Protein AF-A0A935QBJ0-F1 (afdb_monomer_lite)

Radius of gyration: 22.05 Å; chains: 1; bounding box: 58×38×56 Å

Structure (mmCIF, N/CA/C/O backbone):
data_AF-A0A935QBJ0-F1
#
_entry.id   AF-A0A935QBJ0-F1
#
loop_
_atom_site.group_PDB
_atom_site.id
_atom_site.type_symbol
_atom_site.label_atom_id
_atom_site.label_alt_id
_atom_site.label_comp_id
_atom_site.label_asym_id
_atom_site.label_entity_id
_atom_site.label_seq_id
_atom_site.pdbx_PDB_ins_code
_atom_site.Cartn_x
_atom_site.Cartn_y
_atom_site.Cartn_z
_atom_site.occupancy
_atom_site.B_iso_or_equiv
_atom_site.auth_seq_id
_atom_site.auth_comp_id
_atom_site.auth_asym_id
_atom_site.auth_atom_id
_atom_site.pdbx_PDB_model_num
ATOM 1 N N . MET A 1 1 ? -0.629 18.446 -33.552 1.00 61.97 1 MET A N 1
ATOM 2 C CA . MET A 1 1 ? -0.992 17.683 -32.342 1.00 61.97 1 MET A CA 1
ATOM 3 C C . MET A 1 1 ? 0.053 16.589 -32.204 1.00 61.97 1 MET A C 1
ATOM 5 O O . MET A 1 1 ? 0.156 15.766 -33.105 1.00 61.97 1 MET A O 1
ATOM 9 N N . THR A 1 2 ? 0.938 16.678 -31.214 1.00 74.00 2 THR A N 1
ATOM 10 C CA . THR A 1 2 ? 1.960 15.650 -30.964 1.00 74.00 2 THR A CA 1
ATOM 11 C C . THR A 1 2 ? 1.270 14.389 -30.456 1.00 74.00 2 THR A C 1
ATOM 13 O O . THR A 1 2 ? 0.373 14.481 -29.622 1.00 74.00 2 THR A O 1
ATOM 16 N N . ARG A 1 3 ? 1.639 13.232 -31.008 1.00 79.94 3 ARG A N 1
ATOM 17 C CA . ARG A 1 3 ? 1.127 11.925 -30.585 1.00 79.94 3 ARG A CA 1
ATOM 18 C C . ARG A 1 3 ? 1.484 11.695 -29.113 1.00 79.94 3 ARG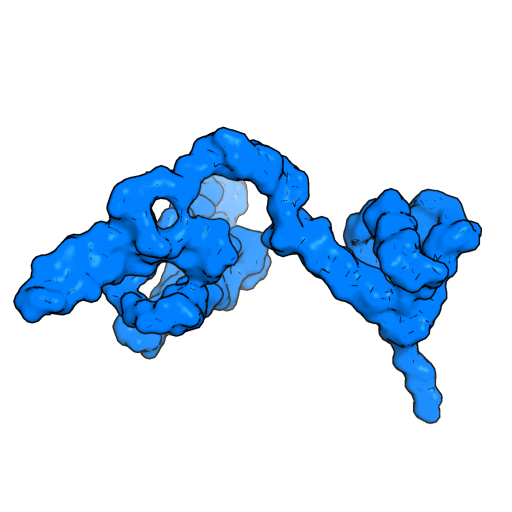 A C 1
ATOM 20 O O . ARG A 1 3 ? 2.615 11.965 -28.721 1.00 79.94 3 ARG A O 1
ATOM 27 N N . ASP A 1 4 ? 0.514 11.239 -28.328 1.00 90.25 4 ASP A N 1
ATOM 28 C CA . ASP A 1 4 ? 0.698 10.920 -26.914 1.00 90.25 4 ASP A CA 1
ATOM 29 C C . ASP A 1 4 ? 1.482 9.596 -26.782 1.00 90.25 4 ASP A C 1
ATOM 31 O O . ASP A 1 4 ? 1.014 8.569 -27.288 1.00 90.25 4 ASP A O 1
ATOM 35 N N . PRO A 1 5 ? 2.667 9.608 -26.142 1.00 88.50 5 PRO A N 1
ATOM 36 C CA . PRO A 1 5 ? 3.535 8.438 -26.042 1.00 88.50 5 PRO A CA 1
ATOM 37 C C . PRO A 1 5 ? 2.953 7.314 -25.174 1.00 88.50 5 PRO A C 1
ATOM 39 O O . PRO A 1 5 ? 3.406 6.176 -25.263 1.00 88.50 5 PRO A O 1
ATOM 42 N N . SER A 1 6 ? 1.928 7.579 -24.360 1.00 91.69 6 SER A N 1
ATOM 43 C CA . SER A 1 6 ? 1.257 6.545 -23.561 1.00 91.69 6 SER A CA 1
ATOM 44 C C . SER A 1 6 ? 0.584 5.465 -24.426 1.00 91.69 6 SER A C 1
ATOM 46 O O . SER A 1 6 ? 0.437 4.320 -23.997 1.00 91.69 6 SER A O 1
ATOM 48 N N . PHE A 1 7 ? 0.252 5.790 -25.679 1.00 93.62 7 PHE A N 1
ATOM 49 C CA . PHE A 1 7 ? -0.314 4.856 -26.656 1.00 93.62 7 PHE A CA 1
ATOM 50 C C . PHE A 1 7 ? 0.743 4.159 -27.521 1.00 93.62 7 PHE A C 1
ATOM 52 O O . PHE A 1 7 ? 0.391 3.390 -28.420 1.00 93.62 7 PHE A O 1
ATOM 59 N N . ASP A 1 8 ? 2.031 4.415 -27.292 1.00 94.88 8 ASP A N 1
ATOM 60 C CA . ASP A 1 8 ? 3.086 3.756 -28.049 1.00 94.88 8 ASP A CA 1
ATOM 61 C C . ASP A 1 8 ? 3.207 2.291 -27.641 1.00 94.88 8 ASP A C 1
ATOM 63 O O . ASP A 1 8 ? 3.200 1.943 -26.462 1.00 94.88 8 ASP A O 1
ATOM 67 N N . VAL A 1 9 ? 3.274 1.420 -28.649 1.00 95.94 9 VAL A N 1
ATOM 68 C CA . VAL A 1 9 ? 3.371 -0.027 -28.459 1.00 95.94 9 VAL A CA 1
ATOM 69 C C . VAL A 1 9 ? 4.806 -0.380 -28.099 1.00 95.94 9 VAL A C 1
ATOM 71 O O . VAL A 1 9 ? 5.739 -0.054 -28.836 1.00 95.94 9 VAL A O 1
ATOM 74 N N . VAL A 1 10 ? 4.975 -1.090 -26.990 1.00 95.44 10 VAL A N 1
ATOM 75 C CA . VAL A 1 10 ? 6.262 -1.640 -26.575 1.00 95.44 10 VAL A CA 1
ATOM 76 C C . VAL A 1 10 ? 6.400 -3.023 -27.192 1.00 95.44 10 VAL A C 1
ATOM 78 O O . VAL A 1 10 ? 5.588 -3.908 -26.933 1.00 95.44 10 VAL A O 1
ATOM 81 N N . ALA A 1 11 ? 7.436 -3.217 -28.009 1.00 94.94 11 ALA A N 1
ATOM 82 C CA . ALA A 1 11 ? 7.649 -4.428 -28.802 1.00 94.94 11 ALA A CA 1
ATOM 83 C C . ALA A 1 11 ? 8.136 -5.633 -27.963 1.00 94.94 11 ALA A C 1
ATOM 85 O O . ALA A 1 11 ? 9.205 -6.192 -28.210 1.00 94.94 11 ALA A O 1
ATOM 86 N N . VAL A 1 12 ? 7.356 -6.035 -26.956 1.00 95.12 12 VAL A N 1
ATOM 87 C CA . VAL A 1 12 ? 7.657 -7.119 -26.002 1.00 95.12 12 VAL A CA 1
ATOM 88 C C . VAL A 1 12 ? 8.017 -8.428 -26.709 1.00 95.12 12 VAL A C 1
ATOM 90 O O . VAL A 1 12 ? 8.884 -9.163 -26.241 1.00 95.12 12 VAL A O 1
ATOM 93 N N . THR A 1 13 ? 7.375 -8.726 -27.841 1.00 94.56 13 THR A N 1
ATOM 94 C CA . THR A 1 13 ? 7.630 -9.951 -28.613 1.00 94.56 13 THR A CA 1
ATOM 95 C C . THR A 1 13 ? 8.950 -9.919 -29.380 1.00 94.56 13 THR A C 1
ATOM 97 O O . THR A 1 13 ? 9.567 -10.963 -29.577 1.00 94.56 13 THR A O 1
ATOM 100 N N . ALA A 1 14 ? 9.367 -8.743 -29.851 1.00 94.69 14 ALA A N 1
ATOM 101 C CA . ALA A 1 14 ? 10.542 -8.602 -30.708 1.00 94.69 14 ALA A CA 1
ATOM 102 C C . ALA A 1 14 ? 11.847 -8.443 -29.916 1.00 94.69 14 ALA A C 1
ATOM 104 O O . ALA A 1 14 ? 12.922 -8.710 -30.450 1.00 94.69 14 ALA A O 1
ATOM 105 N N . LEU A 1 15 ? 11.757 -7.986 -28.665 1.00 95.00 15 LEU A N 1
ATOM 106 C CA . LEU A 1 15 ? 12.908 -7.741 -27.806 1.00 95.00 15 LEU A CA 1
ATOM 107 C C . LEU A 1 15 ? 13.317 -9.003 -27.034 1.00 95.00 15 LEU A C 1
ATOM 109 O O . LEU A 1 15 ? 12.482 -9.731 -26.484 1.00 95.00 15 LEU A O 1
ATOM 113 N N . ASP A 1 16 ? 14.628 -9.227 -26.944 1.00 97.00 16 ASP A N 1
ATOM 114 C CA . ASP A 1 16 ? 15.181 -10.145 -25.950 1.00 97.00 16 ASP A CA 1
ATOM 115 C C . ASP A 1 16 ? 15.005 -9.589 -24.522 1.00 97.00 16 ASP A C 1
ATOM 117 O O . ASP A 1 16 ? 14.622 -8.435 -24.321 1.00 97.00 16 ASP A O 1
ATOM 121 N N . ASP A 1 17 ? 15.253 -10.419 -23.508 1.00 97.12 17 ASP A N 1
ATOM 122 C CA . ASP A 1 17 ? 15.001 -10.076 -22.102 1.00 97.12 17 ASP A CA 1
ATOM 123 C C . ASP A 1 17 ? 15.790 -8.849 -21.638 1.00 97.12 17 ASP A C 1
ATOM 125 O O . ASP A 1 17 ? 15.261 -8.015 -20.903 1.00 97.12 17 ASP A O 1
ATOM 129 N N . ALA A 1 18 ? 17.049 -8.725 -22.064 1.00 96.75 18 ALA A N 1
ATOM 130 C CA . ALA A 1 18 ? 17.915 -7.633 -21.642 1.00 96.75 18 ALA A CA 1
ATOM 131 C C . ALA A 1 18 ? 17.468 -6.307 -22.269 1.00 96.75 18 ALA A C 1
ATOM 133 O O . ALA A 1 18 ? 17.350 -5.297 -21.568 1.00 96.75 18 ALA A O 1
ATOM 134 N N . ALA A 1 19 ? 17.167 -6.317 -23.568 1.00 96.81 19 ALA A N 1
ATOM 135 C CA . ALA A 1 19 ? 16.657 -5.162 -24.289 1.00 96.81 19 ALA A CA 1
ATOM 136 C C . ALA A 1 19 ? 15.266 -4.753 -23.789 1.00 96.81 19 ALA A C 1
ATOM 138 O O . ALA A 1 19 ? 15.004 -3.562 -23.619 1.00 96.81 19 ALA A O 1
ATOM 139 N N . LEU A 1 20 ? 14.398 -5.723 -23.483 1.00 97.12 20 LEU A N 1
ATOM 140 C CA . LEU A 1 20 ? 13.072 -5.475 -22.925 1.00 97.12 20 LEU A CA 1
ATOM 141 C C . LEU A 1 20 ? 13.160 -4.810 -21.549 1.00 97.12 20 LEU A C 1
ATOM 143 O O . LEU A 1 20 ? 12.541 -3.773 -21.335 1.00 97.12 20 LEU A O 1
ATOM 147 N N . VAL A 1 21 ? 13.973 -5.344 -20.634 1.00 96.69 21 VAL A N 1
ATOM 148 C CA . VAL A 1 21 ? 14.185 -4.720 -19.315 1.00 96.69 21 VAL A CA 1
ATOM 149 C C . VAL A 1 21 ? 14.786 -3.320 -19.457 1.00 96.69 21 VAL A C 1
ATOM 151 O O . VAL A 1 21 ? 14.391 -2.409 -18.731 1.00 96.69 21 VAL A O 1
ATOM 154 N N . GLY A 1 22 ? 15.710 -3.117 -20.400 1.00 96.69 22 GLY A N 1
ATOM 155 C CA . GLY A 1 22 ? 16.252 -1.794 -20.714 1.00 96.69 22 GLY A CA 1
ATOM 156 C C . GLY A 1 22 ? 15.172 -0.805 -21.166 1.00 96.69 22 GLY A C 1
ATOM 157 O O . GLY A 1 22 ? 15.110 0.309 -20.647 1.00 96.69 22 GLY A O 1
ATOM 158 N N . ALA A 1 23 ? 14.291 -1.226 -22.077 1.00 94.88 23 ALA A N 1
ATOM 159 C CA . ALA A 1 23 ? 13.180 -0.415 -22.571 1.00 94.88 23 ALA A CA 1
ATOM 160 C C . ALA A 1 23 ? 12.170 -0.077 -21.463 1.00 94.88 23 ALA A C 1
ATOM 162 O O . ALA A 1 23 ? 11.766 1.074 -21.333 1.00 94.88 23 ALA A O 1
ATOM 163 N N . LEU A 1 24 ? 11.813 -1.048 -20.618 1.00 96.38 24 LEU A N 1
ATOM 164 C CA . LEU A 1 24 ? 10.920 -0.839 -19.473 1.00 96.38 24 LEU A CA 1
ATOM 165 C C . LEU A 1 24 ? 11.505 0.181 -18.484 1.00 96.38 24 LEU A C 1
ATOM 167 O O . LEU A 1 24 ? 10.830 1.134 -18.092 1.00 96.38 24 LEU A O 1
ATOM 171 N N . ARG A 1 25 ? 12.793 0.045 -18.145 1.00 96.06 25 ARG A N 1
ATOM 172 C CA . ARG A 1 25 ? 13.492 0.970 -17.238 1.00 96.06 25 ARG A CA 1
ATOM 173 C C . ARG A 1 25 ? 13.608 2.385 -17.788 1.00 96.06 25 ARG A C 1
ATOM 175 O O . ARG A 1 25 ? 13.563 3.328 -17.004 1.00 96.06 25 ARG A O 1
ATOM 182 N N . ALA A 1 26 ? 13.732 2.551 -19.105 1.00 95.25 26 ALA A N 1
ATOM 183 C CA . ALA A 1 26 ? 13.732 3.875 -19.731 1.00 95.25 26 ALA A CA 1
ATOM 184 C C . ALA A 1 26 ? 12.423 4.648 -19.471 1.00 95.25 26 ALA A C 1
ATOM 186 O O . ALA A 1 26 ? 12.422 5.876 -19.499 1.00 95.25 26 ALA A O 1
ATOM 187 N N . HIS A 1 27 ? 11.340 3.934 -19.152 1.00 94.38 27 HIS A N 1
ATOM 188 C CA . HIS A 1 27 ? 10.048 4.485 -18.748 1.00 94.38 27 HIS A CA 1
ATOM 189 C C . HIS A 1 27 ? 9.764 4.345 -17.241 1.00 94.38 27 HIS A C 1
ATOM 191 O O . HIS A 1 27 ? 8.614 4.459 -16.828 1.00 94.38 27 HIS A O 1
ATOM 197 N N . ALA A 1 28 ? 10.796 4.104 -16.423 1.00 95.19 28 ALA A N 1
ATOM 198 C CA . ALA A 1 28 ? 10.700 3.909 -14.973 1.00 95.19 28 ALA A CA 1
ATOM 199 C C . ALA A 1 28 ? 9.804 2.735 -14.528 1.00 95.19 28 ALA A C 1
ATOM 201 O O . ALA A 1 28 ? 9.346 2.710 -13.389 1.00 95.19 28 ALA A O 1
ATOM 202 N N . LEU A 1 29 ? 9.595 1.744 -15.399 1.00 96.00 29 LEU A N 1
ATOM 203 C CA . LEU A 1 29 ? 8.861 0.526 -15.062 1.00 96.00 29 LEU A CA 1
ATOM 204 C C . LEU A 1 29 ? 9.791 -0.509 -14.420 1.00 96.00 29 LEU A C 1
ATOM 206 O O . LEU A 1 29 ? 10.969 -0.627 -14.779 1.00 96.00 29 LEU A O 1
ATOM 210 N N . THR A 1 30 ? 9.245 -1.279 -13.483 1.00 95.50 30 THR A N 1
ATOM 211 C CA . THR A 1 30 ? 9.970 -2.277 -12.680 1.00 95.50 30 THR A CA 1
ATOM 212 C C . THR A 1 30 ? 9.620 -3.727 -13.015 1.00 95.50 30 THR A C 1
ATOM 214 O O . THR A 1 30 ? 10.283 -4.635 -12.510 1.00 95.50 30 THR A O 1
ATOM 217 N N . LEU A 1 31 ? 8.642 -3.949 -13.901 1.00 95.44 31 LEU A N 1
ATOM 218 C CA . LEU A 1 31 ? 8.288 -5.259 -14.453 1.00 95.44 31 LEU A CA 1
ATOM 219 C C . LEU A 1 31 ? 9.525 -6.044 -14.909 1.00 95.44 31 LEU A C 1
ATOM 221 O O . LEU A 1 31 ? 10.379 -5.558 -15.658 1.00 95.44 31 LEU A O 1
ATOM 225 N N . SER A 1 32 ? 9.578 -7.314 -14.520 1.00 95.94 32 SER A N 1
ATOM 226 C CA . SER A 1 32 ? 10.499 -8.276 -15.120 1.00 95.94 32 SER A CA 1
ATOM 227 C C . SER A 1 32 ? 10.110 -8.582 -16.572 1.00 95.94 32 SER A C 1
ATOM 229 O O . SER A 1 32 ? 8.951 -8.441 -16.971 1.00 95.94 32 SER A O 1
ATOM 231 N N . ALA A 1 33 ? 11.061 -9.081 -17.372 1.00 96.81 33 ALA A N 1
ATOM 232 C CA . ALA A 1 33 ? 10.777 -9.530 -18.740 1.00 96.81 33 ALA A CA 1
ATOM 233 C C . ALA A 1 33 ? 9.654 -10.585 -18.779 1.00 96.81 33 ALA A C 1
ATOM 235 O O . ALA A 1 33 ? 8.793 -10.554 -19.658 1.00 96.81 33 ALA A O 1
ATOM 236 N N . THR A 1 34 ? 9.624 -11.488 -17.795 1.00 96.88 34 THR A N 1
ATOM 237 C CA . THR A 1 34 ? 8.578 -12.507 -17.649 1.00 96.88 34 THR A CA 1
ATOM 238 C C . THR A 1 34 ? 7.207 -11.890 -17.381 1.00 96.88 34 THR A C 1
ATOM 240 O O . THR A 1 34 ? 6.234 -12.286 -18.019 1.00 96.88 34 THR A O 1
ATOM 243 N N . GLU A 1 35 ? 7.109 -10.910 -16.477 1.00 96.81 35 GLU A N 1
ATOM 244 C CA . GLU A 1 35 ? 5.842 -10.223 -16.200 1.00 96.81 35 GLU A CA 1
ATOM 245 C C . GLU A 1 35 ? 5.362 -9.436 -17.429 1.00 96.81 35 GLU A C 1
ATOM 247 O O . GLU A 1 35 ? 4.204 -9.571 -17.817 1.00 96.81 35 GLU A O 1
ATOM 252 N N . ALA A 1 36 ? 6.244 -8.712 -18.124 1.00 97.31 36 ALA A N 1
ATOM 253 C CA . ALA A 1 36 ? 5.886 -7.989 -19.348 1.00 97.31 36 ALA A CA 1
ATOM 254 C C . ALA A 1 36 ? 5.396 -8.923 -20.473 1.00 97.31 36 ALA A C 1
ATOM 256 O O . ALA A 1 36 ? 4.409 -8.627 -21.151 1.00 97.31 36 ALA A O 1
ATOM 257 N N . ARG A 1 37 ? 6.023 -10.095 -20.647 1.00 97.56 37 ARG A N 1
ATOM 258 C CA . ARG A 1 37 ? 5.530 -11.119 -21.586 1.00 97.56 37 ARG A CA 1
ATOM 259 C C . ARG A 1 37 ? 4.196 -11.702 -21.158 1.00 97.56 37 ARG A C 1
ATOM 261 O O . ARG A 1 37 ? 3.327 -11.913 -21.998 1.00 97.56 37 ARG A O 1
ATOM 268 N N . ARG A 1 38 ? 3.987 -11.888 -19.855 1.00 97.38 38 ARG A N 1
ATOM 269 C CA . ARG A 1 38 ? 2.698 -12.337 -19.336 1.00 97.38 38 ARG A CA 1
ATOM 270 C C . ARG A 1 38 ? 1.586 -11.329 -19.627 1.00 97.38 38 ARG A C 1
ATOM 272 O O . ARG A 1 38 ? 0.491 -11.751 -19.984 1.00 97.38 38 ARG A O 1
ATOM 279 N N . VAL A 1 39 ? 1.861 -10.028 -19.522 1.00 97.56 39 VAL A N 1
ATOM 280 C CA . VAL A 1 39 ? 0.921 -8.967 -19.924 1.00 97.56 39 VAL A CA 1
ATOM 281 C C . VAL A 1 39 ? 0.560 -9.101 -21.402 1.00 97.56 39 VAL A C 1
ATOM 283 O O . VAL A 1 39 ? -0.618 -9.161 -21.748 1.00 97.56 39 VAL A O 1
ATOM 286 N N . ARG A 1 40 ? 1.565 -9.231 -22.272 1.00 97.12 40 ARG A N 1
ATOM 287 C CA . ARG A 1 40 ? 1.368 -9.461 -23.709 1.00 97.12 40 ARG A CA 1
ATOM 288 C C . ARG A 1 40 ? 0.499 -10.692 -23.985 1.00 97.12 40 ARG A C 1
ATOM 290 O O . ARG A 1 40 ? -0.402 -10.625 -24.818 1.00 97.12 40 ARG A O 1
ATOM 297 N N . ASP A 1 41 ? 0.734 -11.801 -23.288 1.00 97.50 41 ASP A N 1
ATOM 298 C CA . ASP A 1 41 ? -0.054 -13.030 -23.449 1.00 97.50 41 ASP A CA 1
ATOM 299 C C . ASP A 1 41 ? -1.516 -12.845 -23.026 1.00 97.50 41 ASP A C 1
ATOM 301 O O . ASP A 1 41 ? -2.413 -13.349 -23.697 1.00 97.50 41 ASP A O 1
ATOM 305 N N . LEU A 1 42 ? -1.767 -12.100 -21.943 1.00 97.62 42 LEU A N 1
ATOM 306 C CA . LEU A 1 42 ? -3.121 -11.772 -21.486 1.00 97.62 42 LEU A CA 1
ATOM 307 C C . LEU A 1 42 ? -3.871 -10.883 -22.487 1.00 97.62 42 LEU A C 1
ATOM 309 O O . LEU A 1 42 ? -5.075 -11.047 -22.666 1.00 97.62 42 LEU A O 1
ATOM 313 N N . LEU A 1 43 ? -3.167 -9.958 -23.141 1.00 97.31 43 LEU A N 1
ATOM 314 C CA . LEU A 1 43 ? -3.745 -9.042 -24.128 1.00 97.31 43 LEU A CA 1
ATOM 315 C C . LEU A 1 43 ? -3.843 -9.651 -25.535 1.00 97.31 43 LEU A C 1
ATOM 317 O O . LEU A 1 43 ? -4.565 -9.126 -26.381 1.00 97.31 43 LEU A O 1
ATOM 321 N N . GLY A 1 44 ? -3.094 -10.720 -25.816 1.00 97.56 44 GLY A N 1
ATOM 322 C CA . GLY A 1 44 ? -2.991 -11.329 -27.146 1.00 97.56 44 GLY A CA 1
ATOM 323 C C . GLY A 1 44 ? -2.224 -10.481 -28.171 1.00 97.56 44 GLY A C 1
ATOM 324 O O . GLY A 1 44 ? -2.192 -10.827 -29.351 1.00 97.56 44 GLY A O 1
ATOM 325 N N . ARG A 1 45 ? -1.603 -9.379 -27.740 1.00 97.62 45 ARG A N 1
ATOM 326 C CA . ARG A 1 45 ? -0.802 -8.458 -28.559 1.00 97.62 45 ARG A CA 1
ATOM 327 C C . ARG A 1 45 ? 0.248 -7.758 -27.707 1.00 97.62 45 ARG A C 1
ATOM 329 O O . ARG A 1 45 ? 0.143 -7.743 -26.483 1.00 97.62 45 ARG A O 1
ATOM 336 N N . ASP A 1 46 ? 1.223 -7.141 -28.366 1.00 97.88 46 ASP A N 1
ATOM 337 C CA . ASP A 1 46 ? 2.171 -6.271 -27.677 1.00 97.88 46 ASP A CA 1
ATOM 338 C C . ASP A 1 46 ? 1.417 -5.098 -26.994 1.00 97.88 46 ASP A C 1
ATOM 340 O O . ASP A 1 46 ? 0.507 -4.505 -27.599 1.00 97.88 46 ASP A O 1
ATOM 344 N N . PRO A 1 47 ? 1.727 -4.811 -25.715 1.00 97.81 47 PRO A N 1
ATOM 345 C CA . PRO A 1 47 ? 1.033 -3.798 -24.928 1.00 97.81 47 PRO A CA 1
ATOM 346 C C . PRO A 1 47 ? 1.475 -2.381 -25.298 1.00 97.81 47 PRO A C 1
ATOM 348 O O . PRO A 1 47 ? 2.598 -2.155 -25.757 1.00 97.81 47 PRO A O 1
ATOM 351 N N . THR A 1 48 ? 0.607 -1.406 -25.046 1.00 97.50 48 THR A N 1
ATOM 352 C CA . THR A 1 48 ? 1.010 0.003 -25.027 1.00 97.50 48 THR A CA 1
ATOM 353 C C . THR A 1 48 ? 1.788 0.331 -23.755 1.00 97.50 48 THR A C 1
ATOM 355 O O . THR A 1 48 ? 1.741 -0.407 -22.765 1.00 97.50 48 THR A O 1
ATOM 358 N N . LEU A 1 49 ? 2.487 1.465 -23.756 1.00 96.81 49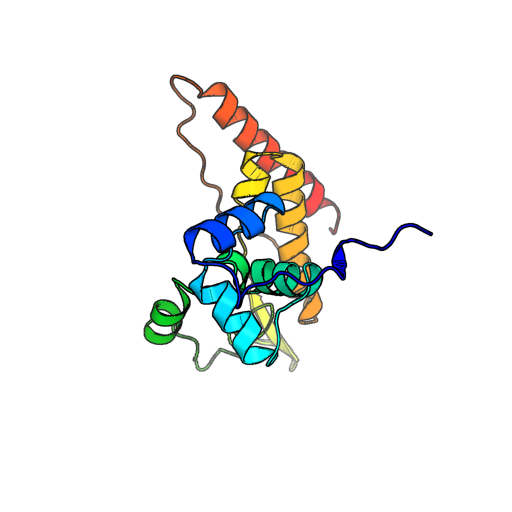 LEU A N 1
ATOM 359 C CA . LEU A 1 49 ? 3.157 1.968 -22.565 1.00 96.81 49 LEU A CA 1
ATOM 360 C C . LEU A 1 49 ? 2.169 2.156 -21.403 1.00 96.81 49 LEU A C 1
ATOM 362 O O . LEU A 1 49 ? 2.449 1.692 -20.303 1.00 96.81 49 LEU A O 1
ATOM 366 N N . ALA A 1 50 ? 0.995 2.748 -21.651 1.00 96.88 50 ALA A N 1
ATOM 367 C CA . ALA A 1 50 ? -0.047 2.920 -20.636 1.00 96.88 50 ALA A CA 1
ATOM 368 C C . ALA A 1 50 ? -0.496 1.586 -20.027 1.00 96.88 50 ALA A C 1
ATOM 370 O O . ALA A 1 50 ? -0.620 1.468 -18.810 1.00 96.88 50 ALA A O 1
ATOM 371 N N . GLU A 1 51 ? -0.715 0.568 -20.861 1.00 97.81 51 GLU A N 1
ATOM 372 C CA . GLU A 1 51 ? -1.100 -0.766 -20.396 1.00 97.81 51 GLU A CA 1
ATOM 373 C C . GLU A 1 51 ? -0.005 -1.373 -19.516 1.00 97.81 51 GLU A C 1
ATOM 375 O O . GLU A 1 51 ? -0.298 -1.864 -18.427 1.00 97.81 51 GLU A O 1
ATOM 380 N N . LEU A 1 52 ? 1.262 -1.280 -19.930 1.00 97.44 52 LEU A N 1
ATOM 381 C CA . LEU A 1 52 ? 2.384 -1.745 -19.114 1.00 97.44 52 LEU A CA 1
ATOM 382 C C . LEU A 1 52 ? 2.500 -0.987 -17.791 1.00 97.44 52 LEU A C 1
ATOM 384 O O . LEU A 1 52 ? 2.748 -1.624 -16.775 1.00 97.44 52 LEU A O 1
ATOM 388 N N . THR A 1 53 ? 2.283 0.329 -17.769 1.00 96.75 53 THR A N 1
ATOM 389 C CA . THR A 1 53 ? 2.294 1.126 -16.531 1.00 96.75 53 THR A CA 1
ATOM 390 C C . THR A 1 53 ? 1.195 0.692 -15.560 1.00 96.75 53 THR A C 1
ATOM 392 O O . THR A 1 53 ? 1.442 0.575 -14.356 1.00 96.75 53 THR A O 1
ATOM 395 N N . LEU A 1 54 ? -0.010 0.407 -16.066 1.00 96.75 54 LEU A N 1
ATOM 396 C CA . LEU A 1 54 ? -1.106 -0.113 -15.244 1.00 96.75 54 LEU A CA 1
ATOM 397 C C . LEU A 1 54 ? -0.733 -1.465 -14.630 1.00 96.75 54 LEU A C 1
ATOM 399 O O . LEU A 1 54 ? -0.886 -1.657 -13.425 1.00 96.75 54 LEU A O 1
ATOM 403 N N . PHE A 1 55 ? -0.202 -2.389 -15.435 1.00 96.88 55 PHE A N 1
ATOM 404 C CA . PHE A 1 55 ? 0.225 -3.695 -14.936 1.00 96.88 55 PHE A CA 1
ATOM 405 C C . PHE A 1 55 ? 1.417 -3.607 -13.975 1.00 96.88 55 PHE A C 1
ATOM 407 O O . PHE A 1 55 ? 1.404 -4.305 -12.967 1.00 96.88 55 PHE A O 1
ATOM 414 N N . ASP A 1 56 ? 2.401 -2.742 -14.228 1.00 96.62 56 ASP A N 1
ATOM 415 C CA . ASP A 1 56 ? 3.545 -2.501 -13.334 1.00 96.62 56 ASP A CA 1
ATOM 416 C C . ASP A 1 56 ? 3.080 -2.066 -11.940 1.00 96.62 56 ASP A C 1
ATOM 418 O O . ASP A 1 56 ? 3.488 -2.644 -10.933 1.00 96.62 56 ASP A O 1
ATOM 422 N N . THR A 1 57 ? 2.131 -1.129 -11.891 1.00 94.62 57 THR A N 1
ATOM 423 C CA . THR A 1 57 ? 1.548 -0.650 -10.631 1.00 94.62 57 THR A CA 1
ATOM 424 C C . THR A 1 57 ? 0.770 -1.763 -9.927 1.00 94.62 57 THR A C 1
ATOM 426 O O . THR A 1 57 ? 1.022 -2.067 -8.760 1.00 94.62 57 THR A O 1
ATOM 429 N N . MET A 1 58 ? -0.147 -2.423 -10.642 1.00 95.31 58 MET A N 1
ATOM 430 C CA . MET A 1 58 ? -1.049 -3.426 -10.063 1.00 95.31 58 MET A CA 1
ATOM 431 C C . MET A 1 58 ? -0.338 -4.721 -9.650 1.00 95.31 58 MET A C 1
ATOM 433 O O . MET A 1 58 ? -0.797 -5.410 -8.740 1.00 95.31 58 MET A O 1
ATOM 437 N N . TRP A 1 59 ? 0.764 -5.085 -10.310 1.00 95.50 59 TRP A N 1
ATOM 438 C CA . TRP A 1 59 ? 1.556 -6.285 -10.000 1.00 95.50 59 TRP A CA 1
ATOM 439 C C . TRP A 1 59 ? 2.786 -5.993 -9.136 1.00 95.50 59 TRP A C 1
ATOM 441 O O . TRP A 1 59 ? 3.591 -6.894 -8.860 1.00 95.50 59 TRP A O 1
ATOM 451 N N . SER A 1 60 ? 2.930 -4.754 -8.667 1.00 93.19 60 SER A N 1
ATOM 452 C CA . SER A 1 60 ? 3.895 -4.406 -7.630 1.00 93.19 60 SER A CA 1
ATOM 453 C C . SER A 1 60 ? 3.664 -5.244 -6.366 1.00 93.19 60 SER A C 1
ATOM 455 O O . SER A 1 60 ? 2.563 -5.745 -6.115 1.00 93.19 60 SER A O 1
ATOM 457 N N . GLU A 1 61 ? 4.705 -5.419 -5.548 1.00 92.19 61 GLU A N 1
ATOM 458 C CA . GLU A 1 61 ? 4.570 -6.139 -4.271 1.00 92.19 61 GLU A CA 1
ATOM 459 C C . GLU A 1 61 ? 3.532 -5.471 -3.361 1.00 92.19 61 GLU A C 1
ATOM 461 O O . GLU A 1 61 ? 2.722 -6.160 -2.750 1.00 92.19 61 GLU A O 1
ATOM 466 N N . HIS A 1 62 ? 3.523 -4.135 -3.346 1.00 89.94 62 HIS A N 1
ATOM 467 C CA . HIS A 1 62 ? 2.623 -3.319 -2.539 1.00 89.94 62 HIS A CA 1
ATOM 468 C C . HIS A 1 62 ? 1.142 -3.602 -2.831 1.00 89.94 62 HIS A C 1
ATOM 470 O O . HIS A 1 62 ? 0.343 -3.679 -1.907 1.00 89.94 62 HIS A O 1
ATOM 476 N N . CYS A 1 63 ? 0.769 -3.784 -4.102 1.00 90.00 63 CYS A N 1
ATOM 477 C CA . CYS A 1 63 ? -0.626 -4.023 -4.482 1.00 90.00 63 CYS A CA 1
ATOM 478 C C . CYS A 1 63 ? -0.998 -5.509 -4.539 1.00 90.00 63 CYS A C 1
ATOM 480 O O . CYS A 1 63 ? -2.131 -5.880 -4.248 1.00 90.00 63 CYS A O 1
ATOM 482 N N . SER A 1 64 ? -0.070 -6.376 -4.950 1.00 92.19 64 SER A N 1
ATOM 483 C CA . SER A 1 64 ? -0.387 -7.779 -5.252 1.00 92.19 64 SER A CA 1
ATOM 484 C C . SER A 1 64 ? -0.088 -8.752 -4.116 1.00 92.19 64 SER A C 1
ATOM 486 O O . SER A 1 64 ? -0.575 -9.889 -4.155 1.00 92.19 64 SER A O 1
ATOM 488 N N . TYR A 1 65 ? 0.726 -8.340 -3.135 1.00 92.25 65 TYR A N 1
ATOM 489 C CA . TYR A 1 65 ? 1.203 -9.192 -2.045 1.00 92.25 65 TYR A CA 1
ATOM 490 C C . TYR A 1 65 ? 1.855 -10.482 -2.571 1.00 92.25 65 TYR A C 1
ATOM 492 O O . TYR A 1 65 ? 1.749 -11.538 -1.952 1.00 92.25 65 TYR A O 1
ATOM 500 N N . LYS A 1 66 ? 2.478 -10.456 -3.757 1.00 91.31 66 LYS A N 1
ATOM 501 C CA . LYS A 1 66 ? 2.902 -11.677 -4.465 1.00 91.31 66 LYS A CA 1
ATOM 502 C C . LYS A 1 66 ? 3.879 -12.545 -3.666 1.00 91.31 66 LYS A C 1
ATOM 504 O O . LYS A 1 66 ? 3.841 -13.765 -3.821 1.00 91.31 66 LYS A O 1
ATOM 509 N N . SER A 1 67 ? 4.688 -11.962 -2.779 1.00 93.56 67 SER A N 1
ATOM 510 C CA . SER A 1 67 ? 5.564 -12.726 -1.881 1.00 93.56 67 SER A CA 1
ATOM 511 C C . SER A 1 67 ? 4.854 -13.254 -0.627 1.00 93.56 67 SER A C 1
ATOM 513 O O . SER A 1 67 ? 5.140 -14.362 -0.176 1.00 93.56 67 SER A O 1
ATOM 515 N N . SER A 1 68 ? 3.913 -12.491 -0.067 1.00 93.75 68 SER A N 1
ATOM 516 C CA . SER A 1 68 ? 3.299 -12.768 1.240 1.00 93.75 68 SER A CA 1
ATOM 517 C C . SER A 1 68 ? 1.961 -13.506 1.151 1.00 93.75 68 SER A C 1
ATOM 519 O O . SER A 1 68 ? 1.606 -14.254 2.062 1.00 93.75 68 SER A O 1
ATOM 521 N N . ARG A 1 69 ? 1.235 -13.371 0.039 1.00 93.25 69 ARG A N 1
ATOM 522 C CA . ARG A 1 69 ? -0.089 -13.963 -0.192 1.00 93.25 69 ARG A CA 1
ATOM 523 C C . ARG A 1 69 ? -0.137 -15.479 0.037 1.00 93.25 69 ARG A C 1
ATOM 525 O O . ARG A 1 69 ? -1.109 -15.911 0.657 1.00 93.25 69 ARG A O 1
ATOM 532 N N . PRO A 1 70 ? 0.835 -16.303 -0.415 1.00 95.06 70 PRO A N 1
ATOM 533 C CA . PRO A 1 70 ? 0.815 -17.740 -0.130 1.00 95.06 70 PRO A CA 1
ATOM 534 C C . PRO A 1 70 ? 0.844 -18.030 1.375 1.00 95.06 70 PRO A C 1
ATOM 536 O O . PRO A 1 70 ? -0.012 -18.756 1.873 1.00 95.06 70 PRO A O 1
ATOM 539 N N . THR A 1 71 ? 1.758 -17.381 2.101 1.00 95.56 71 THR A N 1
ATOM 540 C CA . THR A 1 71 ? 1.914 -17.512 3.555 1.00 95.56 71 THR A CA 1
ATOM 541 C C . THR A 1 71 ? 0.667 -17.042 4.299 1.00 95.56 71 THR A C 1
ATOM 543 O O . THR A 1 71 ? 0.173 -17.736 5.182 1.00 95.56 71 THR A O 1
ATOM 546 N N . LEU A 1 72 ? 0.112 -15.885 3.930 1.00 92.81 72 LEU A N 1
ATOM 547 C CA . LEU A 1 72 ? -1.103 -15.362 4.556 1.00 92.81 72 LEU A CA 1
ATOM 548 C C . LEU A 1 72 ? -2.288 -16.304 4.338 1.00 92.81 72 LEU A C 1
ATOM 550 O O . LEU A 1 72 ? -3.031 -16.576 5.271 1.00 92.81 72 LEU A O 1
ATOM 554 N N . LYS A 1 73 ? -2.438 -16.864 3.135 1.00 91.19 73 LYS A N 1
ATOM 555 C CA . LYS A 1 73 ? -3.505 -17.828 2.846 1.00 91.19 73 LYS A CA 1
ATOM 556 C C . LYS A 1 73 ? -3.383 -19.108 3.679 1.00 91.19 73 LYS A C 1
ATOM 558 O O . LYS A 1 73 ? -4.402 -19.702 4.014 1.00 91.19 73 LYS A O 1
ATOM 563 N N . GLU A 1 74 ? -2.160 -19.547 3.958 1.00 94.19 74 GLU A N 1
ATOM 564 C CA . GLU A 1 74 ? -1.904 -20.771 4.718 1.00 94.19 74 GLU A CA 1
ATOM 565 C C . GLU A 1 74 ? -2.080 -20.570 6.229 1.00 94.19 74 GLU A C 1
ATOM 567 O O . GLU A 1 74 ? -2.661 -21.426 6.894 1.00 94.19 74 GLU A O 1
ATOM 572 N N . PHE A 1 75 ? -1.608 -19.443 6.770 1.00 94.56 75 PHE A N 1
ATOM 573 C CA . PHE A 1 75 ? -1.440 -19.284 8.217 1.00 94.56 75 PHE A CA 1
ATOM 574 C C . PHE A 1 75 ? -2.321 -18.215 8.866 1.00 94.56 75 PHE A C 1
ATOM 576 O O . PHE A 1 75 ? -2.436 -18.217 10.091 1.00 94.56 75 PHE A O 1
ATOM 583 N N . LEU A 1 76 ? -2.931 -17.297 8.109 1.00 89.94 76 LEU A N 1
ATOM 584 C CA . LEU A 1 76 ? -3.765 -16.247 8.695 1.00 89.94 76 LEU A CA 1
ATOM 585 C C . LEU A 1 76 ? -5.160 -16.805 9.030 1.00 89.94 76 LEU A C 1
ATOM 587 O O . LEU A 1 76 ? -5.901 -17.178 8.115 1.00 89.94 76 LEU A O 1
ATOM 591 N N . PRO A 1 77 ? -5.573 -16.842 10.310 1.00 87.56 77 PRO A N 1
ATOM 592 C CA . PRO A 1 77 ? -6.937 -17.214 10.656 1.00 87.56 77 PRO A CA 1
ATOM 593 C C . PRO A 1 77 ? -7.894 -16.101 10.219 1.00 87.56 77 PRO A C 1
ATOM 595 O O . PRO A 1 77 ? -7.867 -14.994 10.748 1.00 87.56 77 PRO A O 1
ATOM 598 N N . THR A 1 78 ? -8.750 -16.401 9.245 1.00 86.81 78 THR A N 1
ATOM 599 C CA . THR A 1 78 ? -9.706 -15.438 8.665 1.00 86.81 78 THR A CA 1
ATOM 600 C C . THR A 1 78 ? -11.162 -15.731 9.028 1.00 86.81 78 THR A C 1
ATOM 602 O O . THR A 1 78 ? -12.058 -14.976 8.660 1.00 86.81 78 THR A O 1
ATOM 605 N N . THR A 1 79 ? -11.409 -16.810 9.774 1.00 88.00 79 THR A N 1
ATOM 606 C CA . THR A 1 79 ? -12.745 -17.252 10.189 1.00 88.00 79 THR A CA 1
ATOM 607 C C . THR A 1 79 ? -12.835 -17.367 11.706 1.00 88.00 79 THR A C 1
ATOM 609 O O . THR A 1 79 ? -11.924 -17.895 12.341 1.00 88.00 79 THR A O 1
ATOM 612 N N . GLY A 1 80 ? -13.966 -16.962 12.278 1.00 90.38 80 GLY A N 1
ATOM 613 C CA . GLY A 1 80 ? -14.266 -17.102 13.701 1.00 90.38 80 GLY A CA 1
ATOM 614 C C . GLY A 1 80 ? -15.742 -16.824 13.973 1.00 90.38 80 GLY A C 1
ATOM 615 O O . GLY A 1 80 ? -16.406 -16.180 13.165 1.00 90.38 80 GLY A O 1
ATOM 616 N N . SER A 1 81 ? -16.272 -17.302 15.102 1.00 92.88 81 SER A N 1
ATOM 617 C CA . SER A 1 81 ? -17.696 -17.137 15.451 1.00 92.88 81 SER A CA 1
ATOM 618 C C . SER A 1 81 ? -18.116 -15.678 15.647 1.00 92.88 81 SER A C 1
ATOM 620 O O . SER A 1 81 ? -19.296 -15.360 15.558 1.00 92.88 81 SER A O 1
ATOM 622 N N . ASN A 1 82 ? -17.154 -14.806 15.935 1.00 93.31 82 ASN A N 1
ATOM 623 C CA . ASN A 1 82 ? -17.328 -13.373 16.131 1.00 93.31 82 ASN A CA 1
ATOM 624 C C . ASN A 1 82 ? -16.885 -12.541 14.915 1.00 93.31 82 ASN A C 1
ATOM 626 O O . ASN A 1 82 ? -16.867 -11.321 15.015 1.00 93.31 82 ASN A O 1
ATOM 630 N N . VAL A 1 83 ? -16.511 -13.153 13.787 1.00 93.19 83 VAL A N 1
ATOM 631 C CA . VAL A 1 83 ? -16.154 -12.418 12.564 1.00 93.19 83 VAL A CA 1
ATOM 632 C C . VAL A 1 83 ? -17.427 -12.151 11.763 1.00 93.19 83 VAL A C 1
ATOM 634 O O . VAL A 1 83 ? -18.109 -13.087 11.355 1.00 93.19 83 VAL A O 1
ATOM 637 N N . ILE A 1 84 ? -17.747 -10.876 11.543 1.00 91.81 84 ILE A N 1
ATOM 638 C CA . ILE A 1 84 ? -18.856 -10.443 10.680 1.00 91.81 84 ILE A CA 1
ATOM 639 C C . ILE A 1 84 ? -18.352 -10.311 9.238 1.00 91.81 84 ILE A C 1
ATOM 641 O O . ILE A 1 84 ? -18.964 -10.861 8.326 1.00 91.81 84 ILE A O 1
ATOM 645 N N . VAL A 1 85 ? -17.215 -9.632 9.048 1.00 91.06 85 VAL A N 1
ATOM 646 C CA . VAL A 1 85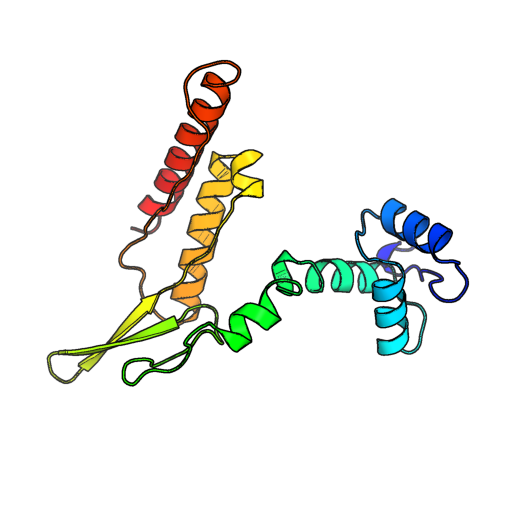 ? -16.526 -9.473 7.756 1.00 91.06 85 VAL A CA 1
ATOM 647 C C . VAL A 1 85 ? -15.047 -9.807 7.949 1.00 91.06 85 VAL A C 1
ATOM 649 O O . VAL A 1 85 ? -14.389 -9.240 8.821 1.00 91.06 85 VAL A O 1
ATOM 652 N N . GLY A 1 86 ? -14.543 -10.768 7.171 1.00 85.44 86 GLY A N 1
ATOM 653 C CA . GLY A 1 86 ? -13.123 -11.138 7.146 1.00 85.44 86 GLY A CA 1
ATOM 654 C C . GLY A 1 86 ? -12.279 -10.189 6.277 1.00 85.44 86 GLY A C 1
ATOM 655 O O . GLY A 1 86 ? -12.802 -9.200 5.772 1.00 85.44 86 GLY A O 1
ATOM 656 N N . PRO A 1 87 ? -10.989 -10.488 6.044 1.00 74.00 87 PRO A N 1
ATOM 657 C CA . PRO A 1 87 ? -10.075 -9.642 5.266 1.00 74.00 87 PRO A CA 1
ATOM 658 C C . PRO A 1 87 ? -10.311 -9.792 3.753 1.00 74.00 87 PRO A C 1
ATOM 660 O O . PRO A 1 87 ? -9.483 -10.340 3.025 1.00 74.00 87 PRO A O 1
ATOM 663 N N . VAL A 1 88 ? -11.499 -9.398 3.303 1.00 74.69 88 VAL A N 1
ATOM 664 C CA . VAL A 1 88 ? -11.927 -9.424 1.895 1.00 74.69 88 VAL A CA 1
ATOM 665 C C . VAL A 1 88 ? -12.211 -8.011 1.386 1.00 74.69 88 VAL A C 1
ATOM 667 O O . VAL A 1 88 ? -11.982 -7.743 0.212 1.00 74.69 88 VAL A O 1
ATOM 670 N N . GLU A 1 89 ? -12.660 -7.134 2.281 1.00 85.00 89 GLU A N 1
ATOM 671 C CA . GLU A 1 89 ? -12.916 -5.713 2.038 1.00 85.00 89 GLU A CA 1
ATOM 672 C C . GLU A 1 89 ? -11.801 -4.851 2.663 1.00 85.00 89 GLU A C 1
ATOM 674 O O . GLU A 1 89 ? -10.848 -5.387 3.239 1.00 85.00 89 GLU A O 1
ATOM 679 N N . ASP A 1 90 ? -11.947 -3.526 2.598 1.00 86.25 90 ASP A N 1
ATOM 680 C CA . ASP A 1 90 ? -10.963 -2.547 3.090 1.00 86.25 90 ASP A CA 1
ATOM 681 C C . ASP A 1 90 ? -10.679 -2.662 4.605 1.00 86.25 90 ASP A C 1
ATOM 683 O O . ASP A 1 90 ? -9.590 -2.324 5.068 1.00 86.25 90 ASP A O 1
ATOM 687 N N . ALA A 1 91 ? -11.621 -3.192 5.400 1.00 90.56 91 ALA A N 1
ATOM 688 C CA . ALA A 1 91 ? -11.402 -3.469 6.820 1.00 90.56 91 ALA A CA 1
ATOM 689 C C . ALA A 1 91 ? -12.168 -4.701 7.328 1.00 90.56 91 ALA A C 1
ATOM 691 O O . ALA A 1 91 ? -13.193 -5.113 6.779 1.00 90.56 91 ALA A O 1
ATOM 692 N N . GLY A 1 92 ? -11.681 -5.286 8.427 1.00 92.19 92 GLY A N 1
ATOM 693 C CA . GLY A 1 92 ? -12.340 -6.405 9.101 1.00 92.19 92 GLY A CA 1
ATOM 694 C C . GLY A 1 92 ? -13.379 -5.925 10.112 1.00 92.19 92 GLY A C 1
ATOM 695 O O . GLY A 1 92 ? -13.159 -4.933 10.805 1.00 92.19 92 GLY A O 1
ATOM 696 N N . ILE A 1 93 ? -14.490 -6.654 10.245 1.00 93.75 93 ILE A N 1
ATOM 697 C CA . ILE A 1 93 ? -15.546 -6.343 11.221 1.00 93.75 93 ILE A CA 1
ATOM 698 C C . ILE A 1 93 ? -15.756 -7.531 12.150 1.00 93.75 93 ILE A C 1
ATOM 700 O O . ILE A 1 93 ? -16.005 -8.654 11.699 1.00 93.75 93 ILE A O 1
ATOM 704 N N . VAL A 1 94 ? -15.722 -7.272 13.455 1.00 94.12 94 VAL A N 1
ATOM 705 C CA . VAL A 1 94 ? -15.997 -8.265 14.499 1.00 94.12 94 VAL A CA 1
ATOM 706 C C . VAL A 1 94 ? -17.214 -7.875 15.331 1.00 94.12 94 VAL A C 1
ATOM 708 O O . VAL A 1 94 ? -17.483 -6.697 15.547 1.00 94.12 94 VAL A O 1
ATOM 711 N N . ASP A 1 95 ? -17.963 -8.870 15.793 1.00 95.50 95 ASP A N 1
ATOM 712 C CA . ASP A 1 95 ? -19.135 -8.683 16.645 1.00 95.50 95 ASP A CA 1
ATOM 713 C C . ASP A 1 95 ? -18.728 -8.177 18.032 1.00 95.50 95 ASP A C 1
ATOM 715 O O . ASP A 1 95 ? -17.869 -8.769 18.691 1.00 95.50 95 ASP A O 1
ATOM 719 N N . PHE A 1 96 ? -19.366 -7.095 18.472 1.00 94.75 96 PHE A N 1
ATOM 720 C CA . PHE A 1 96 ? -19.176 -6.496 19.791 1.00 94.75 96 PHE A CA 1
ATOM 721 C C . PHE A 1 96 ? -20.344 -6.790 20.743 1.00 94.75 96 PHE A C 1
ATOM 723 O O . PHE A 1 96 ? -20.270 -6.506 21.937 1.00 94.75 96 PHE A O 1
ATOM 730 N N . GLY A 1 97 ? -21.416 -7.404 20.238 1.00 95.19 97 GLY A N 1
ATOM 731 C CA . GLY A 1 97 ? -22.591 -7.773 21.014 1.00 95.19 97 GLY A CA 1
ATOM 732 C C . GLY A 1 97 ? -23.789 -6.865 20.759 1.00 95.19 97 GLY A C 1
ATOM 733 O O . GLY A 1 97 ? -23.858 -6.124 19.783 1.00 95.19 97 GLY A O 1
ATOM 734 N N . THR A 1 98 ? -24.796 -6.982 21.623 1.00 96.75 98 THR A N 1
ATOM 735 C CA . THR A 1 98 ? -26.073 -6.270 21.490 1.00 96.75 98 THR A CA 1
ATOM 736 C C . THR A 1 98 ? -26.326 -5.409 22.718 1.00 96.75 98 THR A C 1
ATOM 738 O O . THR A 1 98 ? -26.290 -5.913 23.839 1.00 96.75 98 THR A O 1
ATOM 741 N N . VAL A 1 99 ? -26.615 -4.127 22.502 1.00 94.94 99 VAL A N 1
ATOM 742 C CA . VAL A 1 99 ? -26.971 -3.153 23.541 1.00 94.94 99 VAL A CA 1
ATOM 743 C C . VAL A 1 99 ? -28.328 -2.569 23.174 1.00 94.94 99 VAL A C 1
ATOM 745 O O . VAL A 1 99 ? -28.515 -2.124 22.045 1.00 94.94 99 VAL A O 1
ATOM 748 N N . ASP A 1 100 ? -29.295 -2.643 24.090 1.00 95.81 100 ASP A N 1
ATOM 749 C CA . ASP A 1 100 ? -30.671 -2.158 23.890 1.00 95.81 100 ASP A CA 1
ATOM 750 C C . ASP A 1 100 ? -31.346 -2.674 22.603 1.00 95.81 100 ASP A C 1
ATOM 752 O O . ASP A 1 100 ? -32.104 -1.977 21.932 1.00 95.81 100 ASP A O 1
ATOM 756 N N . GLY A 1 101 ? -31.063 -3.931 22.242 1.00 95.25 101 GLY A N 1
ATOM 757 C CA . GLY A 1 101 ? -31.601 -4.578 21.039 1.00 95.25 101 GLY A CA 1
ATOM 758 C C . GLY A 1 101 ? -30.887 -4.212 19.732 1.00 95.25 101 GLY A C 1
ATOM 759 O O . GLY A 1 101 ? -31.235 -4.760 18.688 1.00 95.25 101 GLY A O 1
ATOM 760 N N . VA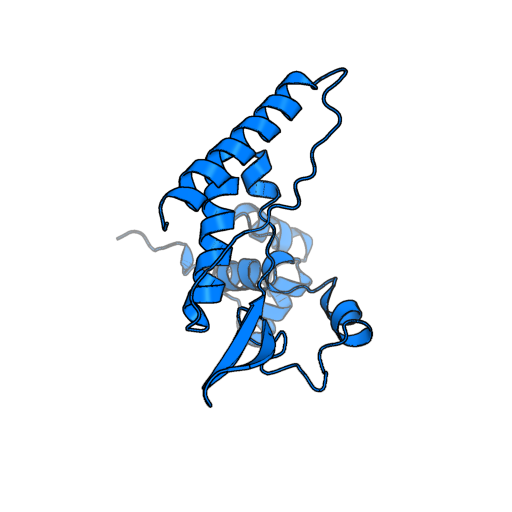L A 1 102 ? -29.873 -3.344 19.773 1.00 95.19 102 VAL A N 1
ATOM 761 C CA . VAL A 1 102 ? -29.040 -2.968 18.622 1.00 95.19 102 VAL A CA 1
ATOM 762 C C . VAL A 1 102 ? -27.744 -3.768 18.658 1.00 95.19 102 VAL A C 1
ATOM 764 O O . VAL A 1 102 ? -27.034 -3.765 19.664 1.00 95.19 102 VAL A O 1
ATOM 767 N N . ARG A 1 103 ? -27.426 -4.463 17.563 1.00 94.75 103 ARG A N 1
ATOM 768 C CA . ARG A 1 103 ? -26.155 -5.181 17.411 1.00 94.75 103 ARG A CA 1
ATOM 769 C C . ARG A 1 103 ? -25.060 -4.213 16.973 1.00 94.75 103 ARG A C 1
ATOM 771 O O . ARG A 1 103 ? -25.239 -3.490 15.998 1.00 94.75 103 ARG A O 1
ATOM 778 N N . TRP A 1 104 ? -23.927 -4.259 17.657 1.00 95.19 104 TRP A N 1
ATOM 779 C CA . TRP A 1 104 ? -22.754 -3.439 17.387 1.00 95.19 104 TRP A CA 1
ATOM 780 C C . TRP A 1 104 ? -21.610 -4.297 16.853 1.00 95.19 104 TRP A C 1
ATOM 782 O O . TRP A 1 104 ? -21.446 -5.453 17.244 1.00 95.19 104 TRP A O 1
ATOM 792 N N . GLY A 1 105 ? -20.805 -3.717 15.968 1.00 95.19 105 GLY A N 1
ATOM 793 C CA . GLY A 1 105 ? -19.566 -4.311 15.480 1.00 95.19 105 GLY A CA 1
ATOM 794 C C . GLY A 1 105 ? -18.406 -3.340 15.652 1.00 95.19 105 GLY A C 1
ATOM 795 O O . GLY A 1 105 ? -18.605 -2.127 15.633 1.00 95.19 105 GLY A O 1
ATOM 796 N N . VAL A 1 106 ? -17.201 -3.875 15.816 1.00 95.12 106 VAL A N 1
ATOM 797 C CA . VAL A 1 106 ? -15.960 -3.096 15.801 1.00 95.12 106 VAL A CA 1
ATOM 798 C C . VAL A 1 106 ? -15.288 -3.311 14.455 1.00 95.12 106 VAL A C 1
ATOM 800 O O . VAL A 1 106 ? -15.043 -4.453 14.059 1.00 95.12 106 VAL A O 1
ATOM 803 N N . ILE A 1 107 ? -14.996 -2.208 13.768 1.00 94.94 107 ILE A N 1
ATOM 804 C CA . ILE A 1 107 ? -14.221 -2.207 12.530 1.00 94.94 107 ILE A CA 1
ATOM 805 C C . ILE A 1 107 ? -12.752 -2.028 12.894 1.00 94.94 107 ILE A C 1
ATOM 807 O O . ILE A 1 107 ? -12.400 -1.120 13.646 1.00 94.94 107 ILE A O 1
ATOM 811 N N . ILE A 1 108 ? -11.901 -2.909 12.378 1.00 92.44 108 ILE A N 1
ATOM 812 C CA . ILE A 1 108 ? -10.456 -2.861 12.578 1.00 92.44 108 ILE A CA 1
ATOM 813 C C . ILE A 1 108 ? -9.797 -2.855 11.208 1.00 92.44 108 ILE A C 1
ATOM 815 O O . ILE A 1 108 ? -9.949 -3.795 10.423 1.00 92.44 108 ILE A O 1
ATOM 819 N N . ALA A 1 109 ? -9.030 -1.802 10.961 1.00 92.75 109 ALA A N 1
ATOM 820 C CA . ALA A 1 109 ? -8.178 -1.656 9.797 1.00 92.75 109 ALA A CA 1
ATOM 821 C C . ALA A 1 109 ? -6.734 -1.445 10.269 1.00 92.75 109 ALA A C 1
ATOM 823 O O . ALA A 1 109 ? -6.496 -0.901 11.351 1.00 92.75 109 ALA A O 1
ATOM 824 N N . HIS A 1 110 ? -5.763 -1.908 9.483 1.00 92.25 110 HIS A N 1
ATOM 825 C CA . HIS A 1 110 ? -4.350 -1.683 9.769 1.00 92.25 110 HIS A CA 1
ATOM 826 C C . HIS A 1 110 ? -3.554 -1.497 8.475 1.00 92.25 110 HIS A C 1
ATOM 828 O O . HIS A 1 110 ? -3.480 -2.408 7.652 1.00 92.25 110 HIS A O 1
ATOM 834 N N . GLU A 1 111 ? -2.869 -0.363 8.354 1.00 92.38 111 GLU A N 1
ATOM 835 C CA . GLU A 1 111 ? -2.014 -0.018 7.216 1.00 92.38 111 GLU A CA 1
ATOM 836 C C . GLU A 1 111 ? -0.615 0.398 7.704 1.00 92.38 111 GLU A C 1
ATOM 838 O O . GLU A 1 111 ? -0.371 0.599 8.895 1.00 92.38 111 GLU A O 1
ATOM 843 N N . SER A 1 112 ? 0.341 0.492 6.784 1.00 94.44 112 SER A N 1
ATOM 844 C CA . SER A 1 112 ? 1.651 1.080 7.046 1.00 94.44 112 SER A CA 1
ATOM 845 C C . SER A 1 112 ? 2.012 2.066 5.946 1.00 94.44 112 SER A C 1
ATOM 847 O O . SER A 1 112 ? 1.793 1.772 4.776 1.00 94.44 112 SER A O 1
ATOM 849 N N . HIS A 1 113 ? 2.660 3.174 6.300 1.00 96.00 113 HIS A N 1
ATOM 850 C CA . HIS A 1 113 ? 3.054 4.207 5.340 1.00 96.00 113 HIS A CA 1
ATOM 851 C C . HIS A 1 113 ? 4.562 4.506 5.420 1.00 96.00 113 HIS A C 1
ATOM 853 O O . HIS A 1 113 ? 5.012 5.643 5.508 1.00 96.00 113 HIS A O 1
ATOM 859 N N . ASN A 1 114 ? 5.371 3.442 5.442 1.00 94.62 114 ASN A N 1
ATOM 860 C CA . ASN A 1 114 ? 6.775 3.499 5.870 1.00 94.62 114 ASN A CA 1
ATOM 861 C C . ASN A 1 114 ? 7.677 4.321 4.937 1.00 94.62 114 ASN A C 1
ATOM 863 O O . ASN A 1 114 ? 8.384 5.217 5.391 1.00 94.62 114 ASN A O 1
ATOM 867 N N . HIS A 1 115 ? 7.675 4.003 3.636 1.00 93.19 115 HIS A N 1
ATOM 868 C CA . HIS A 1 115 ? 8.588 4.631 2.678 1.00 93.19 115 HIS A CA 1
ATOM 869 C C . HIS A 1 115 ? 8.323 6.139 2.530 1.00 93.19 115 HIS A C 1
ATOM 871 O O . HIS A 1 115 ? 9.274 6.911 2.645 1.00 93.19 115 HIS A O 1
ATOM 877 N N . PRO A 1 116 ? 7.072 6.608 2.348 1.00 94.88 116 PRO A N 1
ATOM 878 C CA . PRO A 1 116 ? 6.825 8.043 2.259 1.00 94.88 116 PRO A CA 1
ATOM 879 C C . PRO A 1 116 ? 7.136 8.767 3.571 1.00 94.88 116 PRO A C 1
ATOM 881 O O . PRO A 1 116 ? 7.746 9.827 3.519 1.00 94.88 116 PRO A O 1
ATOM 884 N N . SER A 1 117 ? 6.842 8.168 4.733 1.00 95.69 117 SER A N 1
ATOM 885 C CA . SER A 1 117 ? 7.188 8.745 6.043 1.00 95.69 117 SER A CA 1
ATOM 886 C C . SER A 1 117 ? 8.695 8.826 6.314 1.00 95.69 117 SER A C 1
ATOM 888 O O . SER A 1 117 ? 9.119 9.514 7.235 1.00 95.69 117 SER A O 1
ATOM 890 N N . GLN A 1 118 ? 9.526 8.137 5.529 1.00 94.56 118 GLN A N 1
ATOM 891 C CA . GLN A 1 118 ? 10.978 8.311 5.564 1.00 94.56 118 GLN A CA 1
ATOM 892 C C . GLN A 1 118 ? 11.447 9.474 4.673 1.00 94.56 118 GLN A C 1
ATOM 894 O O . GLN A 1 118 ? 12.463 10.095 4.975 1.00 94.56 118 GLN A O 1
ATOM 899 N N . VAL A 1 119 ? 10.746 9.744 3.567 1.00 95.56 119 VAL A N 1
ATOM 900 C CA . VAL A 1 119 ? 11.140 10.749 2.563 1.00 95.56 119 VAL A CA 1
ATOM 901 C C . VAL A 1 119 ? 10.556 12.129 2.880 1.00 95.56 119 VAL A C 1
ATOM 903 O O . VAL A 1 119 ? 11.275 13.118 2.806 1.00 95.56 119 VAL A O 1
ATOM 906 N N . MET A 1 120 ? 9.271 12.180 3.234 1.00 96.31 120 MET A N 1
ATOM 907 C CA . MET A 1 120 ? 8.505 13.371 3.621 1.00 96.31 120 MET A CA 1
ATOM 908 C C . MET A 1 120 ? 7.716 13.024 4.894 1.00 96.31 120 MET A C 1
ATOM 910 O O . MET A 1 120 ? 6.582 12.552 4.796 1.00 96.31 120 MET A O 1
ATOM 914 N N . PRO A 1 121 ? 8.326 13.131 6.088 1.00 96.88 121 PRO A N 1
ATOM 915 C CA . PRO A 1 121 ? 7.783 12.486 7.282 1.00 96.88 121 PRO A CA 1
ATOM 916 C C . PRO A 1 121 ? 6.431 13.029 7.760 1.00 96.88 121 PRO A C 1
ATOM 918 O O . PRO A 1 121 ? 5.578 12.230 8.149 1.00 96.88 121 PRO A O 1
ATOM 921 N N . VAL A 1 122 ? 6.201 14.346 7.684 1.00 97.06 122 VAL A N 1
ATOM 922 C CA . VAL A 1 122 ? 4.915 14.961 8.066 1.00 97.06 122 VAL A CA 1
ATOM 923 C C . VAL A 1 122 ? 3.802 14.494 7.127 1.00 97.06 122 VAL A C 1
ATOM 925 O O . VAL A 1 122 ? 2.825 13.882 7.558 1.00 97.06 122 VAL A O 1
ATOM 928 N N . GLU A 1 123 ? 3.960 14.718 5.823 1.00 96.62 123 GLU A N 1
ATOM 929 C CA . GLU A 1 123 ? 2.944 14.401 4.820 1.00 96.62 123 GLU A CA 1
ATOM 930 C C . GLU A 1 123 ? 2.740 12.892 4.681 1.00 96.62 123 GLU A C 1
ATOM 932 O O . GLU A 1 123 ? 1.610 12.425 4.535 1.00 96.62 123 GLU A O 1
ATOM 937 N N . GLY A 1 124 ? 3.821 12.114 4.754 1.00 96.06 124 GLY A N 1
ATOM 938 C CA . GLY A 1 124 ? 3.780 10.658 4.721 1.00 96.06 124 GLY A CA 1
ATOM 939 C C . GLY A 1 124 ? 2.981 10.086 5.887 1.00 96.06 124 GLY A C 1
ATOM 940 O O . GLY A 1 124 ? 2.156 9.199 5.682 1.00 96.06 124 GLY A O 1
ATOM 941 N N . ALA A 1 125 ? 3.157 10.619 7.094 1.00 96.50 125 ALA A N 1
ATOM 942 C CA . ALA A 1 125 ? 2.391 10.172 8.248 1.00 96.50 125 ALA A CA 1
ATOM 943 C C . ALA A 1 125 ? 0.922 10.618 8.168 1.00 96.50 125 ALA A C 1
ATOM 945 O O . ALA A 1 125 ? 0.023 9.795 8.341 1.00 96.50 125 ALA A O 1
ATOM 946 N N . ALA A 1 126 ? 0.671 11.885 7.824 1.00 95.12 126 ALA A N 1
ATOM 947 C CA . ALA A 1 126 ? -0.679 12.434 7.690 1.00 95.12 126 ALA A CA 1
ATOM 948 C C . ALA A 1 126 ? -1.515 11.682 6.639 1.00 95.12 126 ALA A C 1
ATOM 950 O O . ALA A 1 126 ? -2.676 11.344 6.872 1.00 95.12 126 ALA A O 1
ATOM 951 N N . THR A 1 127 ? -0.924 11.376 5.482 1.00 94.75 127 THR A N 1
ATOM 952 C CA . THR A 1 127 ? -1.603 10.619 4.418 1.00 94.75 127 THR A CA 1
ATOM 953 C C . THR A 1 127 ? -1.849 9.162 4.793 1.00 94.75 127 THR A C 1
ATOM 955 O O . THR A 1 127 ? -2.889 8.634 4.400 1.00 94.75 127 THR A O 1
ATOM 958 N N . GLY A 1 128 ? -0.974 8.553 5.603 1.00 94.44 128 GLY A N 1
ATOM 959 C CA . GLY A 1 128 ? -1.202 7.235 6.200 1.00 94.44 128 GLY A CA 1
ATOM 960 C C . GLY A 1 128 ? -2.422 7.208 7.127 1.00 94.44 128 GLY A C 1
ATOM 961 O O . GLY A 1 128 ? -3.275 6.337 6.982 1.00 94.44 128 GLY A O 1
ATOM 962 N N . ILE A 1 129 ? -2.573 8.202 8.014 1.00 94.88 129 ILE A N 1
ATOM 963 C CA . ILE A 1 129 ? -3.786 8.330 8.847 1.00 94.88 129 ILE A CA 1
ATOM 964 C C . ILE A 1 129 ? -5.018 8.551 7.967 1.00 94.88 129 ILE A C 1
ATOM 966 O O . ILE A 1 129 ? -6.057 7.924 8.162 1.00 94.88 129 ILE A O 1
ATOM 970 N N . GLY A 1 130 ? -4.909 9.411 6.956 1.00 93.38 130 GLY A N 1
ATOM 971 C CA . GLY A 1 130 ? -6.008 9.633 6.027 1.00 93.38 130 GLY A CA 1
ATOM 972 C C . GLY A 1 130 ? -6.422 8.383 5.256 1.00 93.38 130 GLY A C 1
ATOM 973 O O . GLY A 1 130 ? -7.612 8.222 5.000 1.00 93.38 130 GLY A O 1
ATOM 974 N N . GLY A 1 131 ? -5.473 7.525 4.870 1.00 93.38 131 GLY A N 1
ATOM 975 C CA . GLY A 1 131 ? -5.726 6.213 4.263 1.00 93.38 131 GLY A CA 1
ATOM 976 C C . GLY A 1 131 ? -6.613 5.364 5.146 1.00 93.38 131 GLY A C 1
ATOM 977 O O . GLY A 1 131 ? -7.772 5.128 4.810 1.00 93.38 131 GLY A O 1
ATOM 978 N N . ILE A 1 132 ? -6.113 5.050 6.336 1.00 93.38 132 ILE A N 1
ATOM 979 C CA . ILE A 1 132 ? -6.787 4.111 7.225 1.00 93.38 132 ILE A CA 1
ATOM 980 C C . ILE A 1 132 ? -8.153 4.599 7.721 1.00 93.38 132 ILE A C 1
ATOM 982 O O . ILE A 1 132 ? -9.078 3.813 7.918 1.00 93.38 132 ILE A O 1
ATOM 986 N N . VAL A 1 133 ? -8.311 5.915 7.887 1.00 93.62 133 VAL A N 1
ATOM 987 C CA . VAL A 1 133 ? -9.595 6.537 8.233 1.00 93.62 133 VAL A CA 1
ATOM 988 C C . VAL A 1 133 ? -10.615 6.357 7.105 1.00 93.62 133 VAL A C 1
ATOM 990 O O . VAL A 1 133 ? -11.782 6.067 7.374 1.00 93.62 133 VAL A O 1
ATOM 993 N N . ARG A 1 134 ? -10.200 6.498 5.837 1.00 94.06 134 ARG A N 1
ATOM 994 C CA . ARG A 1 134 ? -11.094 6.276 4.689 1.00 94.06 134 ARG A CA 1
ATOM 995 C C . ARG A 1 134 ? -11.538 4.825 4.595 1.00 94.06 134 ARG A C 1
ATOM 997 O O . ARG A 1 134 ? -12.716 4.608 4.337 1.00 94.06 134 ARG A O 1
ATOM 1004 N N . ASP A 1 135 ? -10.653 3.871 4.858 1.00 94.12 135 ASP A N 1
ATOM 1005 C CA . ASP A 1 135 ? -10.986 2.443 4.809 1.00 94.12 135 ASP A CA 1
ATOM 1006 C C . ASP A 1 135 ? -12.132 2.108 5.777 1.00 94.12 135 ASP A C 1
ATOM 1008 O O . ASP A 1 135 ? -13.100 1.447 5.405 1.00 94.12 135 ASP A O 1
ATOM 1012 N N . VAL A 1 136 ? -12.103 2.655 6.999 1.00 93.75 136 VAL A N 1
ATOM 1013 C CA . VAL A 1 136 ? -13.196 2.486 7.975 1.00 93.75 136 VAL A CA 1
ATOM 1014 C C . VAL A 1 136 ? -14.493 3.158 7.508 1.00 93.75 136 VAL A C 1
ATOM 1016 O O . VAL A 1 136 ? -15.568 2.561 7.619 1.00 93.75 136 VAL A O 1
ATOM 1019 N N . TYR A 1 137 ? -14.417 4.374 6.957 1.00 93.44 137 TYR A N 1
ATOM 1020 C CA . TYR A 1 137 ? -15.600 5.071 6.441 1.00 93.44 137 TYR A CA 1
ATOM 1021 C C . TYR A 1 137 ? -16.231 4.364 5.235 1.00 93.44 137 TYR A C 1
ATOM 1023 O O . TYR A 1 137 ? -17.457 4.328 5.129 1.00 93.44 137 TYR A O 1
ATOM 1031 N N . CYS A 1 138 ? -15.430 3.767 4.349 1.00 93.06 138 CYS A N 1
ATOM 1032 C CA . CYS A 1 138 ? -15.913 2.977 3.213 1.00 93.06 138 CYS A CA 1
ATOM 1033 C C . CYS A 1 138 ? -16.703 1.739 3.662 1.00 93.06 138 CYS A C 1
ATOM 1035 O O . CYS A 1 138 ? -17.654 1.342 2.990 1.00 93.06 138 CYS A O 1
ATOM 1037 N N . MET A 1 139 ? -16.392 1.196 4.842 1.00 92.31 139 MET A N 1
ATOM 1038 C CA . MET A 1 139 ? -17.174 0.129 5.476 1.00 92.31 139 MET A CA 1
ATOM 1039 C C . MET A 1 139 ? -18.474 0.622 6.139 1.00 92.31 139 MET A C 1
ATOM 1041 O O . MET A 1 139 ? -19.228 -0.182 6.690 1.00 92.31 139 MET A O 1
ATOM 1045 N N . GLY A 1 140 ? -18.751 1.930 6.105 1.00 91.94 140 GLY A N 1
ATOM 1046 C CA . GLY A 1 140 ? -19.918 2.558 6.729 1.00 91.94 140 GLY A CA 1
ATOM 1047 C C . GLY A 1 140 ? -19.802 2.731 8.246 1.00 91.94 140 GLY A C 1
ATOM 1048 O O . GLY A 1 140 ? -20.816 2.962 8.905 1.00 91.94 140 GLY A O 1
ATOM 1049 N N . GLY A 1 141 ? -18.597 2.586 8.805 1.00 92.50 141 GLY A N 1
ATOM 1050 C CA . GLY A 1 141 ? -18.339 2.781 10.227 1.00 92.50 141 GLY A CA 1
ATOM 1051 C C . GLY A 1 141 ? -17.980 4.217 10.584 1.00 92.50 141 GLY A C 1
ATOM 1052 O O . GLY A 1 141 ? -17.620 5.027 9.734 1.00 92.50 141 GLY A O 1
ATOM 1053 N N . GLU A 1 142 ? -18.039 4.504 11.878 1.00 94.06 142 GLU A N 1
ATOM 1054 C CA . GLU A 1 142 ? -17.522 5.734 12.468 1.00 94.06 142 GLU A CA 1
ATOM 1055 C C . GLU A 1 142 ? -16.154 5.454 13.098 1.00 94.06 142 GLU A C 1
ATOM 1057 O O . GLU A 1 142 ? -15.972 4.449 13.793 1.00 94.06 142 GLU A O 1
ATOM 1062 N N . VAL A 1 143 ? -15.179 6.332 12.852 1.00 93.31 143 VAL A N 1
ATOM 1063 C CA . VAL A 1 143 ? -13.857 6.228 13.474 1.00 93.31 143 VAL A CA 1
ATOM 1064 C C . VAL A 1 143 ? -13.935 6.781 14.893 1.00 93.31 143 VAL A C 1
ATOM 1066 O O . VAL A 1 143 ? -14.191 7.961 15.087 1.00 93.31 143 VAL A O 1
ATOM 1069 N N . ILE A 1 144 ? -13.676 5.925 15.883 1.00 92.31 144 ILE A N 1
ATOM 1070 C CA . ILE A 1 144 ? -13.693 6.292 17.311 1.00 92.31 144 ILE A CA 1
ATOM 1071 C C . ILE A 1 144 ? -12.290 6.407 17.928 1.00 92.31 144 ILE A C 1
ATOM 1073 O O . ILE A 1 144 ? -12.150 6.728 19.107 1.00 92.31 144 ILE A O 1
ATOM 1077 N N . GLY A 1 145 ? -11.246 6.089 17.159 1.00 91.94 145 GLY A N 1
ATOM 1078 C CA . GLY A 1 145 ? -9.860 6.166 17.605 1.00 91.94 145 GLY A CA 1
ATOM 1079 C C . GLY A 1 145 ? -8.869 5.612 16.586 1.00 91.94 145 GLY A C 1
ATOM 1080 O O . GLY A 1 145 ? -9.221 4.792 15.738 1.00 91.94 145 GLY A O 1
ATOM 1081 N N . VAL A 1 146 ? -7.616 6.052 16.703 1.00 92.19 146 VAL A N 1
ATOM 1082 C CA . VAL A 1 146 ? -6.478 5.619 15.878 1.00 92.19 146 VAL A CA 1
ATOM 1083 C C . VAL A 1 146 ? -5.327 5.201 16.799 1.00 92.19 146 VAL A C 1
ATOM 1085 O O . VAL A 1 146 ? -5.196 5.717 17.910 1.00 92.19 146 VAL A O 1
ATOM 1088 N N . LEU A 1 147 ? -4.536 4.211 16.378 1.00 93.19 147 LEU A N 1
ATOM 1089 C CA . LEU A 1 147 ? -3.389 3.698 17.128 1.00 93.19 147 LEU A CA 1
ATOM 1090 C C . LEU A 1 147 ? -2.146 3.663 16.236 1.00 93.19 147 LEU A C 1
ATOM 1092 O O . LEU A 1 147 ? -2.184 3.084 15.153 1.00 93.19 147 LEU A O 1
ATOM 1096 N N . ASP A 1 148 ? -1.026 4.179 16.749 1.00 94.31 148 ASP A N 1
ATOM 1097 C CA . ASP A 1 148 ? 0.199 4.381 15.966 1.00 94.31 148 ASP A CA 1
ATOM 1098 C C . ASP A 1 148 ? 1.364 3.506 16.470 1.00 94.31 148 ASP A C 1
ATOM 1100 O O . ASP A 1 148 ? 2.117 3.895 17.374 1.00 94.31 148 ASP A O 1
ATOM 1104 N N . PRO A 1 149 ? 1.570 2.296 15.916 1.00 94.56 149 PRO A N 1
ATOM 1105 C CA . PRO A 1 149 ? 2.695 1.440 16.284 1.00 94.56 149 PRO A CA 1
ATOM 1106 C C . PRO A 1 149 ? 4.012 1.927 15.650 1.00 94.56 149 PRO A C 1
ATOM 1108 O O . PRO A 1 149 ? 4.552 1.316 14.729 1.00 94.56 149 PRO A O 1
ATOM 1111 N N . LEU A 1 150 ? 4.582 3.010 16.181 1.00 96.12 150 LEU A N 1
ATOM 1112 C CA . LEU A 1 150 ? 5.781 3.647 15.624 1.00 96.12 150 LEU A CA 1
ATOM 1113 C C . LEU A 1 150 ? 7.073 2.875 15.923 1.00 96.12 150 LEU A C 1
ATOM 1115 O O . LEU A 1 150 ? 7.281 2.358 17.027 1.00 96.12 150 LEU A O 1
ATOM 1119 N N . ARG A 1 151 ? 7.974 2.812 14.937 1.00 95.94 151 ARG A N 1
ATOM 1120 C CA . ARG A 1 151 ? 9.308 2.202 15.048 1.00 95.94 151 ARG A CA 1
ATOM 1121 C C . A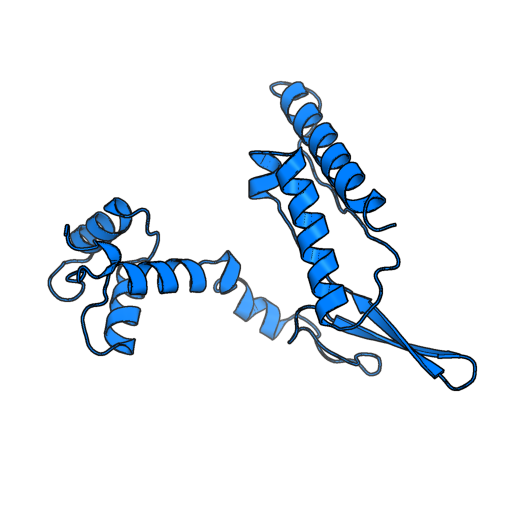RG A 1 151 ? 10.326 3.074 14.318 1.00 95.94 151 ARG A C 1
ATOM 1123 O O . ARG A 1 151 ? 10.222 3.264 13.113 1.00 95.94 151 ARG A O 1
ATOM 1130 N N . PHE A 1 152 ? 11.331 3.558 15.043 1.00 95.94 152 PHE A N 1
ATOM 1131 C CA . PHE A 1 152 ? 12.412 4.381 14.496 1.00 95.94 152 PHE A CA 1
ATOM 1132 C C . PHE A 1 152 ? 13.775 3.793 14.852 1.00 95.94 152 PHE A C 1
ATOM 1134 O O . PHE A 1 152 ? 13.906 2.992 15.780 1.00 95.94 152 PHE A O 1
ATOM 1141 N N . GLY A 1 153 ? 14.807 4.206 14.116 1.00 93.06 153 GLY A N 1
ATOM 1142 C CA . GLY A 1 153 ? 16.180 3.856 14.459 1.00 93.06 153 GLY A CA 1
ATOM 1143 C C . GLY A 1 153 ? 16.640 4.526 15.760 1.00 93.06 153 GLY A C 1
ATOM 1144 O O . GLY A 1 153 ? 16.075 5.522 16.209 1.00 93.06 153 GLY A O 1
ATOM 1145 N N . TRP A 1 154 ? 17.702 3.983 16.360 1.00 93.94 154 TRP A N 1
ATOM 1146 C CA . TRP A 1 154 ? 18.210 4.453 17.649 1.00 93.94 154 TRP A CA 1
ATOM 1147 C C . TRP A 1 154 ? 18.653 5.932 17.593 1.00 93.94 154 TRP A C 1
ATOM 1149 O O . TRP A 1 154 ? 19.406 6.307 16.685 1.00 93.94 154 TRP A O 1
ATOM 1159 N N . PRO A 1 155 ? 18.230 6.788 18.544 1.00 92.19 155 PRO A N 1
ATOM 1160 C CA . PRO A 1 155 ? 18.438 8.235 18.452 1.00 92.19 155 PRO A CA 1
ATOM 1161 C C . PRO A 1 155 ? 19.856 8.683 18.829 1.00 92.19 155 PRO A C 1
ATOM 1163 O O . PRO A 1 155 ? 20.201 9.845 18.635 1.00 92.19 155 PRO A O 1
ATOM 1166 N N . LEU A 1 156 ? 20.692 7.789 19.366 1.00 92.50 156 LEU A N 1
ATOM 1167 C CA . LEU A 1 156 ? 22.075 8.106 19.730 1.00 92.50 156 LEU A CA 1
ATOM 1168 C C . LEU A 1 156 ? 23.052 7.640 18.643 1.00 92.50 156 LEU A C 1
ATOM 1170 O O . LEU A 1 156 ? 22.819 6.634 17.972 1.00 92.50 156 LEU A O 1
ATOM 1174 N N . GLY A 1 157 ? 24.169 8.357 18.508 1.00 91.88 157 GLY A N 1
ATOM 1175 C CA . GLY A 1 157 ? 25.231 8.059 17.546 1.00 91.88 157 GLY A CA 1
ATOM 1176 C C . GLY A 1 157 ? 25.094 8.807 16.218 1.00 91.88 157 GLY A C 1
ATOM 1177 O O . GLY A 1 157 ? 24.307 9.744 16.078 1.00 91.88 157 GLY A O 1
ATOM 1178 N N . GLU A 1 158 ? 25.890 8.397 15.234 1.00 94.00 158 GLU A N 1
ATOM 1179 C CA . GLU A 1 158 ? 25.944 9.036 13.918 1.00 94.00 158 GLU A CA 1
ATOM 1180 C C . GLU A 1 158 ? 24.582 8.974 13.204 1.00 94.00 158 GLU A C 1
ATOM 1182 O O . GLU A 1 158 ? 23.926 7.928 13.157 1.00 94.00 158 GLU A O 1
ATOM 1187 N N . GLY A 1 159 ? 24.111 10.118 12.703 1.00 92.94 159 GLY A N 1
ATOM 1188 C CA . GLY A 1 159 ? 22.777 10.263 12.105 1.00 92.94 159 GLY A CA 1
ATOM 1189 C C . GLY A 1 159 ? 21.608 10.249 13.103 1.00 92.94 159 GLY A C 1
ATOM 1190 O O . GLY A 1 159 ? 20.456 10.229 12.677 1.00 92.94 159 GLY A O 1
ATOM 1191 N N . GLY A 1 160 ? 21.870 10.255 14.417 1.00 95.06 160 GLY A N 1
ATOM 1192 C CA . GLY A 1 160 ? 20.835 10.210 15.457 1.00 95.06 160 GLY A CA 1
ATOM 1193 C C . GLY A 1 160 ? 19.875 11.400 15.424 1.00 95.06 160 GLY A C 1
ATOM 1194 O O . GLY A 1 160 ? 18.670 11.208 15.560 1.00 95.06 160 GLY A O 1
ATOM 1195 N N . ALA A 1 161 ? 20.393 12.603 15.151 1.00 94.88 161 ALA A N 1
ATOM 1196 C CA . ALA A 1 161 ? 19.581 13.813 15.006 1.00 94.88 161 ALA A CA 1
ATOM 1197 C C . ALA A 1 161 ? 18.557 13.679 13.868 1.00 94.88 161 ALA A C 1
ATOM 1199 O O . ALA A 1 161 ? 17.370 13.846 14.105 1.00 94.88 161 ALA A O 1
ATOM 1200 N N . HIS A 1 162 ? 18.993 13.242 12.683 1.00 94.81 162 HIS A N 1
ATOM 1201 C CA . HIS A 1 162 ? 18.099 13.036 11.541 1.00 94.81 162 HIS A CA 1
ATOM 1202 C C . HIS A 1 162 ? 16.993 12.008 11.833 1.00 94.81 162 HIS A C 1
ATOM 1204 O O . HIS A 1 162 ? 15.834 12.226 11.496 1.00 94.81 162 HIS A O 1
ATOM 1210 N N . ARG A 1 163 ? 17.322 10.903 12.517 1.00 95.50 163 ARG A N 1
ATOM 1211 C CA . ARG A 1 163 ? 16.322 9.904 12.934 1.00 95.50 163 ARG A CA 1
ATOM 1212 C C . ARG A 1 163 ? 15.317 10.471 13.936 1.00 95.50 163 ARG A C 1
ATOM 1214 O O . ARG A 1 163 ? 14.141 10.122 13.879 1.00 95.50 163 ARG A O 1
ATOM 1221 N N . LEU A 1 164 ? 15.778 11.323 14.850 1.00 95.81 164 LEU A N 1
ATOM 1222 C CA . LEU A 1 164 ? 14.916 12.010 15.806 1.00 95.81 164 LEU A CA 1
ATOM 1223 C C . LEU A 1 164 ? 14.014 13.040 15.117 1.00 95.81 164 LEU A C 1
ATOM 1225 O O . LEU A 1 164 ? 12.862 13.182 15.517 1.00 95.81 164 LEU A O 1
ATOM 1229 N N . ASP A 1 165 ? 14.511 13.719 14.087 1.00 96.00 165 ASP A N 1
ATOM 1230 C CA . ASP A 1 165 ? 13.728 14.669 13.297 1.00 96.00 165 ASP A CA 1
ATOM 1231 C C . ASP A 1 165 ? 12.623 13.949 12.519 1.00 96.00 165 ASP A C 1
ATOM 1233 O O . ASP A 1 165 ? 11.464 14.321 12.671 1.00 96.00 165 ASP A O 1
ATOM 1237 N N . ILE A 1 166 ? 12.931 12.832 11.842 1.00 97.06 166 ILE A N 1
ATOM 1238 C CA . ILE A 1 166 ? 11.907 11.964 11.226 1.00 97.06 166 ILE A CA 1
ATOM 1239 C C . ILE A 1 166 ? 10.856 11.558 12.264 1.00 97.06 166 ILE A C 1
ATOM 1241 O O . ILE A 1 166 ? 9.661 11.669 12.013 1.00 97.06 166 ILE A O 1
ATOM 1245 N N . ALA A 1 167 ? 11.283 11.103 13.446 1.00 97.06 167 ALA A N 1
ATOM 1246 C CA . ALA A 1 167 ? 10.351 10.674 14.484 1.00 97.06 167 ALA A CA 1
ATOM 1247 C C . ALA A 1 167 ? 9.423 11.809 14.945 1.00 97.06 167 ALA A C 1
ATOM 1249 O O . ALA A 1 167 ? 8.227 11.591 15.126 1.00 97.06 167 ALA A O 1
ATOM 1250 N N . ARG A 1 168 ? 9.962 13.020 15.126 1.00 96.81 168 ARG A N 1
ATOM 1251 C CA . ARG A 1 168 ? 9.181 14.205 15.506 1.00 96.81 168 ARG A CA 1
ATOM 1252 C C . ARG A 1 168 ? 8.199 14.598 14.416 1.00 96.81 168 ARG A C 1
ATOM 1254 O O . ARG A 1 168 ? 7.038 14.832 14.719 1.00 96.81 168 ARG A O 1
ATOM 1261 N N . GLU A 1 169 ? 8.651 14.645 13.172 1.00 97.75 169 GLU A N 1
ATOM 1262 C CA . GLU A 1 169 ? 7.829 15.037 12.032 1.00 97.75 169 GLU A CA 1
ATOM 1263 C C . GLU A 1 169 ? 6.721 14.020 11.734 1.00 97.75 169 GLU A C 1
ATOM 1265 O O . GLU A 1 169 ? 5.597 14.427 11.457 1.00 97.75 169 GLU A O 1
ATOM 1270 N N . VAL A 1 170 ? 6.975 12.716 11.895 1.00 97.94 170 VAL A N 1
ATOM 1271 C CA . VAL A 1 170 ? 5.915 11.694 11.829 1.00 97.94 170 VAL A CA 1
ATOM 1272 C C . VAL A 1 170 ? 4.850 11.946 12.895 1.00 97.94 170 VAL A C 1
ATOM 1274 O O . VAL A 1 170 ? 3.662 11.931 12.587 1.00 97.94 170 VAL A O 1
ATOM 1277 N N . VAL A 1 171 ? 5.252 12.211 14.144 1.00 96.38 171 VAL A N 1
ATOM 1278 C CA . VAL A 1 171 ? 4.299 12.520 15.225 1.00 96.38 171 VAL A CA 1
ATOM 1279 C C . VAL A 1 171 ? 3.522 13.805 14.926 1.00 96.38 171 VAL A C 1
ATOM 1281 O O . VAL A 1 171 ? 2.318 13.847 15.170 1.00 96.38 171 VAL A O 1
ATOM 1284 N N . THR A 1 172 ? 4.173 14.825 14.359 1.00 96.12 172 THR A N 1
ATOM 1285 C CA . THR A 1 172 ? 3.500 16.042 13.888 1.00 96.12 172 THR A CA 1
ATOM 1286 C C . THR A 1 172 ? 2.457 15.716 12.822 1.00 96.12 172 THR A C 1
ATOM 1288 O O . THR A 1 172 ? 1.310 16.112 12.983 1.00 96.12 172 THR A O 1
ATOM 1291 N N . GLY A 1 173 ? 2.800 14.945 11.787 1.00 95.69 173 GLY A N 1
ATOM 1292 C CA . GLY A 1 173 ? 1.860 14.577 10.723 1.00 95.69 173 GLY A CA 1
ATOM 1293 C C . GLY A 1 173 ? 0.659 13.770 11.225 1.00 95.69 173 GLY A C 1
ATOM 1294 O O . GLY A 1 173 ? -0.475 14.023 10.815 1.00 95.69 173 GLY A O 1
ATOM 1295 N N . ILE A 1 174 ? 0.882 12.848 12.170 1.00 94.88 174 ILE A N 1
ATOM 1296 C CA . ILE A 1 174 ? -0.201 12.117 12.850 1.00 94.88 174 ILE A CA 1
ATOM 1297 C C . ILE A 1 174 ? -1.110 13.088 13.598 1.00 94.88 174 ILE A C 1
ATOM 1299 O O . ILE A 1 174 ? -2.326 13.004 13.468 1.00 94.88 174 ILE A O 1
ATOM 1303 N N . TRP A 1 175 ? -0.536 14.015 14.365 1.00 91.06 175 TRP A N 1
ATOM 1304 C CA . TRP A 1 175 ? -1.293 15.002 15.135 1.00 91.06 175 TRP A CA 1
ATOM 1305 C C . TRP A 1 175 ? -2.099 15.951 14.238 1.00 91.06 175 TRP A C 1
ATOM 1307 O O . TRP A 1 175 ? -3.264 16.221 14.534 1.00 91.06 175 TRP A O 1
ATOM 1317 N N . GLU A 1 176 ? -1.503 16.432 13.145 1.00 89.69 176 GLU A N 1
ATOM 1318 C CA . GLU A 1 176 ? -2.141 17.350 12.196 1.00 89.69 176 GLU A CA 1
ATOM 1319 C C . GLU A 1 176 ? -3.353 16.712 11.522 1.00 89.69 176 GLU A C 1
ATOM 1321 O O . GLU A 1 176 ? -4.396 17.357 11.407 1.00 89.69 176 GLU A O 1
ATOM 1326 N N . TYR A 1 177 ? -3.241 15.447 11.101 1.00 87.50 177 TYR A N 1
ATOM 1327 C CA . TYR A 1 177 ? -4.368 14.757 10.488 1.00 87.50 177 TYR A CA 1
ATOM 1328 C C . TYR A 1 177 ? -5.342 14.216 11.527 1.00 87.50 177 TYR A C 1
ATOM 1330 O O . TYR A 1 177 ? -6.530 14.428 11.378 1.00 87.50 177 TYR A O 1
ATOM 1338 N N . GLY A 1 178 ? -4.876 13.530 12.571 1.00 79.12 178 GLY A N 1
ATOM 1339 C CA . GLY A 1 178 ? -5.720 12.813 13.531 1.00 79.12 178 GLY A CA 1
ATOM 1340 C C . GLY A 1 178 ? -6.643 13.709 14.358 1.00 79.12 178 GLY A C 1
ATOM 1341 O O . GLY A 1 178 ? -7.746 13.289 14.678 1.00 79.12 178 GLY A O 1
ATOM 1342 N N . ASN A 1 179 ? -6.245 14.954 14.640 1.00 76.94 179 ASN A N 1
ATOM 1343 C CA . ASN A 1 179 ? -7.074 15.898 15.403 1.00 76.94 179 ASN A CA 1
ATOM 1344 C C . ASN A 1 179 ? -7.981 16.784 14.535 1.00 76.94 179 ASN A C 1
ATOM 1346 O O . ASN A 1 179 ? -8.820 17.509 15.066 1.00 76.94 179 ASN A O 1
ATOM 1350 N N . ALA A 1 180 ? -7.797 16.786 13.214 1.00 66.06 180 ALA A N 1
ATOM 1351 C CA . ALA A 1 180 ? -8.635 17.554 12.297 1.00 66.06 180 ALA A CA 1
ATOM 1352 C C . ALA A 1 180 ? -10.056 16.972 12.086 1.00 66.06 180 ALA A C 1
ATOM 1354 O O . ALA A 1 180 ? -10.992 17.770 12.005 1.00 66.06 180 ALA A O 1
ATOM 1355 N N . PRO A 1 181 ? -10.267 15.641 11.980 1.00 59.69 181 PRO A N 1
ATOM 1356 C CA . PRO A 1 181 ? -11.590 15.050 11.802 1.00 59.69 181 PRO A CA 1
ATOM 1357 C C . PRO A 1 181 ? -12.403 14.950 13.103 1.00 59.69 181 PRO A C 1
ATOM 1359 O O . PRO A 1 181 ? -13.608 14.722 13.002 1.00 59.69 181 PRO A O 1
ATOM 1362 N N . GLY A 1 182 ? -11.793 15.187 14.275 1.00 49.44 182 GLY A N 1
ATOM 1363 C CA . GLY A 1 182 ? -12.457 15.185 15.588 1.00 49.44 182 GLY A CA 1
ATOM 1364 C C . GLY A 1 182 ? -11.825 14.223 16.577 1.00 49.44 182 GLY A C 1
ATOM 1365 O O . GLY A 1 182 ? 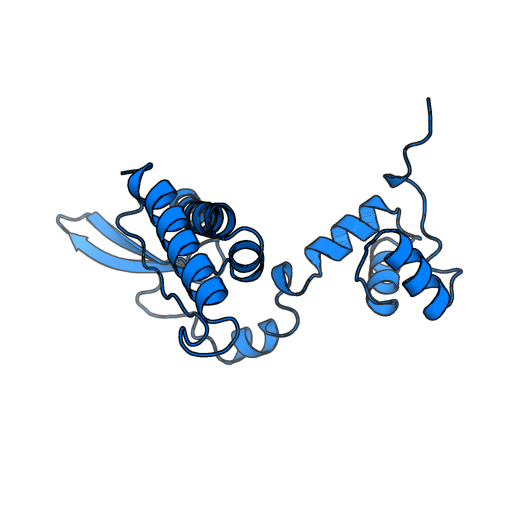-11.893 13.005 16.316 1.00 49.44 182 GLY A O 1
#

pLDDT: mean 93.02, std 6.56, range [49.44, 97.94]

Sequence (182 aa):
MTRDPSFDVVAVTALDDAALVGALRAHALTLSATEARRVRDLLGRDPTLAELTLFDTMWSEHCSYKSSRPTLKEFLPTTGSNVIVGPVEDAGIVDFGTVDGVRWGVIIAHESHNHPSQVMPVEGAATGIGGIVRDVYCMGGEVIGVLDPLRFGWPLGEGGAHRLDIAREVVTGIWEYGNAPG

Secondary structure (DSSP, 8-state):
-PPPGGGPBP-TTTS-HHHHHHHHHHTT----HHHHHHHHHHHTSPPBHHHHHHHHHHTSHHHH-TTTHHHHHHH-----TTEEE-TTSSSEEEEEEEETTEEEEEEE-----HHHHHHSHHHHHHHHHHHHHHHHHHTTPPP-----------SSSTTHHHHHHHHHHHHHHHHHHHTS--

Foldseek 3Di:
DDDDQQQPFDPLVVDDQVVSCVVCVVVPADDGSVQLVVLCVVVVHGDGNNSSVVSSVCVDCVNPVVVCVVVCVVPPPQDDPQWPAGPPALWTWGWPQDDPNDTDIDTDHDDDQPPCLLVQVLQSLLVRVVSRCVSQVVVVHDDPDDDDPDDFDQLDDDCNVVRVVSVVNSVNNCCVNVVPVD